Protein AF-A0A537IS66-F1 (afdb_monomer_lite)

Secondary structure (DSSP, 8-state):
-----SSSSSGGGSSS-------------SSEEEEEEEESHHHHHHHT----TT--EEEEEEEEEE-TTT--EEEEEEE-TT--GGGPEEEEEEEEE-TTS-EEEEEE-TT-SS-EEEEE-SSSEEEEE-TTSPBP---SS--SEEEEESSPPPP---

pLDDT: mean 82.72, std 21.39, range [33.22, 98.56]

Radius of gyration: 24.43 Å; chains: 1; bounding box: 63×28×87 Å

Sequence (158 aa):
MAKVKAEVEVEAKVEVEVEVEVKAEAKIKTPLVFEGRTPCQELSVQLGLNKGEACDKMKWYFLFYTDSVTGKPSYFLMAGIGYRKESMKKGRWEIVTEPNGDIIYRLYSDIWTRPLILLQGDDNILFFMDADGRLLVGNENFSYTLNRKEKEYPPIDR

Structure (mmCIF, N/CA/C/O backbone):
data_AF-A0A537IS66-F1
#
_entry.id   AF-A0A537IS66-F1
#
loop_
_atom_site.group_PDB
_atom_site.id
_atom_site.type_symbol
_atom_site.label_atom_id
_atom_site.label_alt_id
_atom_site.label_comp_id
_atom_site.label_asym_id
_atom_site.label_entity_id
_atom_site.label_seq_id
_atom_site.pdbx_PDB_ins_code
_atom_site.Cartn_x
_atom_site.Cartn_y
_atom_site.Cartn_z
_atom_site.occupancy
_atom_site.B_iso_or_equiv
_atom_site.auth_seq_id
_atom_site.auth_comp_id
_atom_site.auth_asym_id
_atom_site.auth_atom_id
_atom_site.pdbx_PDB_model_num
ATOM 1 N N . MET A 1 1 ? -42.130 -9.886 69.032 1.00 41.09 1 MET A N 1
ATOM 2 C CA . MET A 1 1 ? -41.166 -10.871 68.493 1.00 41.09 1 MET A CA 1
ATOM 3 C C . MET A 1 1 ? -41.694 -11.316 67.130 1.00 41.09 1 MET A C 1
ATOM 5 O O . MET A 1 1 ? -42.502 -12.221 67.052 1.00 41.09 1 MET A O 1
ATOM 9 N N . ALA A 1 2 ? -41.612 -10.439 66.131 1.00 36.94 2 ALA A N 1
ATOM 10 C CA . ALA A 1 2 ? -40.497 -10.336 65.179 1.00 36.94 2 ALA A CA 1
ATOM 11 C C . ALA A 1 2 ? -40.481 -11.508 64.177 1.00 36.94 2 ALA A C 1
ATOM 13 O O . ALA A 1 2 ? -39.612 -12.369 64.214 1.00 36.94 2 ALA A O 1
ATOM 14 N N . LYS A 1 3 ? -41.476 -11.516 63.284 1.00 39.59 3 LYS A N 1
ATOM 15 C CA . LYS A 1 3 ? -41.469 -12.273 62.027 1.00 39.59 3 LYS A CA 1
ATOM 16 C C . LYS A 1 3 ? -41.920 -11.326 60.907 1.00 39.59 3 LYS A C 1
ATOM 18 O O . LYS A 1 3 ? -42.988 -11.456 60.332 1.00 39.59 3 LYS A O 1
ATOM 23 N N . VAL A 1 4 ? -41.127 -10.275 60.726 1.00 44.06 4 VAL A N 1
ATOM 24 C CA . VAL A 1 4 ? -41.156 -9.316 59.614 1.00 44.06 4 VAL A CA 1
ATOM 25 C C . VAL A 1 4 ? -39.680 -9.054 59.315 1.00 44.06 4 VAL A C 1
ATOM 27 O O . VAL A 1 4 ? -38.945 -8.823 60.275 1.00 44.06 4 VAL A O 1
ATOM 30 N N . LYS A 1 5 ? -39.278 -9.090 58.035 1.00 42.12 5 LYS A N 1
ATOM 31 C CA . LYS A 1 5 ? -37.913 -8.904 57.467 1.00 42.12 5 LYS A CA 1
ATOM 32 C C . LYS A 1 5 ? -37.241 -10.159 56.888 1.00 42.12 5 LYS A C 1
ATOM 34 O O . LYS A 1 5 ? -36.112 -10.465 57.248 1.00 42.12 5 LYS A O 1
ATOM 39 N N . ALA A 1 6 ? -37.894 -10.856 55.960 1.00 40.59 6 ALA A N 1
ATOM 40 C CA . ALA A 1 6 ? -37.162 -11.764 55.063 1.00 40.59 6 ALA A CA 1
ATOM 41 C C . ALA A 1 6 ? -37.625 -11.731 53.591 1.00 40.59 6 ALA A C 1
ATOM 43 O O . ALA A 1 6 ? -37.043 -12.424 52.770 1.00 40.59 6 ALA A O 1
ATOM 44 N N . GLU A 1 7 ? -38.619 -10.910 53.231 1.00 36.28 7 GLU A N 1
ATOM 45 C CA . GLU A 1 7 ? -39.173 -10.857 51.862 1.00 36.28 7 GLU A CA 1
ATOM 46 C C . GLU A 1 7 ? -38.867 -9.557 51.099 1.00 36.28 7 GLU A C 1
ATOM 48 O O . GLU A 1 7 ? -39.344 -9.376 49.991 1.00 36.28 7 GLU A O 1
ATOM 53 N N . VAL A 1 8 ? -38.039 -8.657 51.645 1.00 38.22 8 VAL A N 1
ATOM 54 C CA . VAL A 1 8 ? -37.706 -7.365 50.995 1.00 38.22 8 VAL A CA 1
ATOM 55 C C . VAL A 1 8 ? -36.258 -7.326 50.470 1.00 38.22 8 VAL A C 1
ATOM 57 O O . VAL A 1 8 ? -35.822 -6.338 49.896 1.00 38.22 8 VAL A O 1
ATOM 60 N N . GLU A 1 9 ? -35.491 -8.410 50.618 1.00 36.25 9 G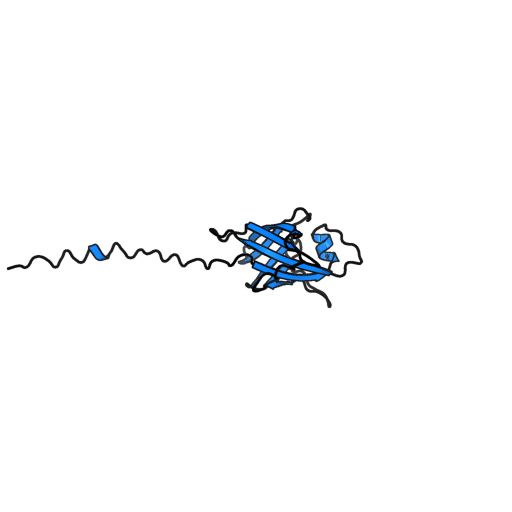LU A N 1
ATOM 61 C CA . GLU A 1 9 ? -34.051 -8.429 50.295 1.00 36.25 9 GLU A CA 1
ATOM 62 C C . GLU A 1 9 ? -33.710 -9.170 48.987 1.00 36.25 9 GLU A C 1
ATOM 64 O O . GLU A 1 9 ? -32.541 -9.313 48.640 1.00 36.25 9 GLU A O 1
ATOM 69 N N . VAL A 1 10 ? -34.720 -9.631 48.237 1.00 35.94 10 VAL A N 1
ATOM 70 C CA . VAL A 1 10 ? -34.514 -10.414 47.000 1.00 35.94 10 VAL A CA 1
ATOM 71 C C . VAL A 1 10 ? -34.756 -9.593 45.723 1.00 35.94 10 VAL A C 1
ATOM 73 O O . VAL A 1 10 ? -34.152 -9.890 44.697 1.00 35.94 10 VAL A O 1
ATOM 76 N N . GLU A 1 11 ? -35.534 -8.506 45.765 1.00 35.78 11 GLU A N 1
ATOM 77 C CA . GLU A 1 11 ? -35.821 -7.690 44.566 1.00 35.78 11 GLU A CA 1
ATOM 78 C C . GLU A 1 11 ? -34.742 -6.645 44.228 1.00 35.78 11 GLU A C 1
ATOM 80 O O . GLU A 1 11 ? -34.628 -6.240 43.077 1.00 35.78 11 GLU A O 1
ATOM 85 N N . ALA A 1 12 ? -33.870 -6.269 45.170 1.00 33.22 12 ALA A N 1
ATOM 86 C CA . ALA A 1 12 ? -32.801 -5.293 44.912 1.00 33.22 12 ALA A CA 1
ATOM 87 C C . ALA A 1 12 ? -31.561 -5.884 44.205 1.00 33.22 12 ALA A C 1
ATOM 89 O O . ALA A 1 12 ? -30.602 -5.166 43.929 1.00 33.22 12 ALA A O 1
ATOM 90 N N . LYS A 1 13 ? -31.554 -7.194 43.921 1.00 34.00 13 LYS A N 1
ATOM 91 C CA . LYS A 1 13 ? -30.411 -7.898 43.314 1.00 34.00 13 LYS A CA 1
ATOM 92 C C . LYS A 1 13 ? -30.535 -8.103 41.800 1.00 34.00 13 LYS A C 1
ATOM 94 O O . LYS A 1 13 ? -29.645 -8.693 41.204 1.00 34.00 13 LYS A O 1
ATOM 99 N N . VAL A 1 14 ? -31.622 -7.626 41.187 1.00 34.47 14 VAL A N 1
ATOM 100 C CA . VAL A 1 14 ? -31.924 -7.844 39.760 1.00 34.47 14 VAL A CA 1
ATOM 101 C C . VAL A 1 14 ? -31.573 -6.626 38.884 1.00 34.47 14 VAL A C 1
ATOM 103 O O . VAL A 1 14 ? -31.497 -6.753 37.668 1.00 34.47 14 VAL A O 1
ATOM 106 N N . GLU A 1 15 ? -31.266 -5.460 39.465 1.00 33.91 15 GLU A N 1
ATOM 107 C CA . GLU A 1 15 ? -31.044 -4.217 38.698 1.00 33.91 15 GLU A CA 1
ATOM 108 C C . GLU A 1 15 ? -29.575 -3.818 38.456 1.00 33.91 15 GLU A C 1
ATOM 110 O O . GLU A 1 15 ? -29.326 -2.784 37.840 1.00 33.91 15 GLU A O 1
ATOM 115 N N . VAL A 1 16 ? -28.577 -4.609 38.869 1.00 35.66 16 VAL A N 1
ATOM 116 C CA . VAL A 1 16 ? -27.156 -4.221 38.703 1.00 35.66 16 VAL A CA 1
ATOM 117 C C . VAL A 1 16 ? -26.285 -5.375 38.200 1.00 35.66 16 VAL A C 1
ATOM 119 O O . VAL A 1 16 ? -25.212 -5.628 38.721 1.00 35.66 16 VAL A O 1
ATOM 122 N N . GLU A 1 17 ? -26.739 -6.088 37.171 1.00 33.94 17 GLU A N 1
ATOM 123 C CA . GLU A 1 17 ? -25.877 -6.946 36.336 1.00 33.94 17 GLU A CA 1
ATOM 124 C C . GLU A 1 17 ? -26.289 -6.815 34.860 1.00 33.94 17 GLU A C 1
ATOM 126 O O . GLU A 1 17 ? -26.468 -7.780 34.128 1.00 33.94 17 GLU A O 1
ATOM 131 N N . VAL A 1 18 ? -26.462 -5.574 34.405 1.00 35.62 18 VAL A N 1
ATOM 132 C CA . VAL A 1 18 ? -26.277 -5.235 32.987 1.00 35.62 18 VAL A CA 1
ATOM 133 C C . VAL A 1 18 ? -25.030 -4.360 32.901 1.00 35.62 18 VAL A C 1
ATOM 135 O O . VAL A 1 18 ? -25.030 -3.262 32.351 1.00 35.62 18 VAL A O 1
ATOM 138 N N . GLU A 1 19 ? -23.933 -4.852 33.482 1.00 33.59 19 GLU A N 1
ATOM 139 C CA . GLU A 1 19 ? -22.621 -4.539 32.935 1.00 33.59 19 GLU A CA 1
ATOM 140 C C . GLU A 1 19 ? -22.595 -5.197 31.562 1.00 33.59 19 GLU A C 1
ATOM 142 O O . GLU A 1 19 ? -22.315 -6.383 31.396 1.00 33.59 19 GLU A O 1
ATOM 147 N N . VAL A 1 20 ? -23.000 -4.410 30.567 1.00 34.38 20 VAL A N 1
ATOM 148 C CA . VAL A 1 20 ? -22.675 -4.665 29.177 1.00 34.38 20 VAL A CA 1
ATOM 149 C C . VAL A 1 20 ? -21.159 -4.759 29.148 1.00 34.38 20 VAL A C 1
ATOM 151 O O . VAL A 1 20 ? -20.458 -3.749 29.110 1.00 34.38 20 VAL A O 1
ATOM 154 N N . GLU A 1 21 ? -20.653 -5.985 29.213 1.00 34.19 21 GLU A N 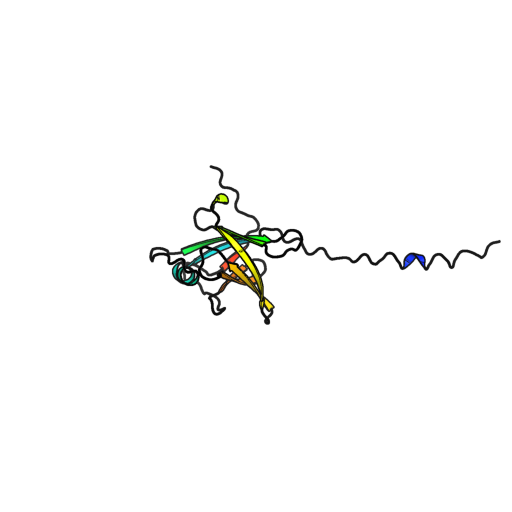1
ATOM 155 C CA . GLU A 1 21 ? -19.293 -6.323 28.854 1.00 34.19 21 GLU A CA 1
ATOM 156 C C . GLU A 1 21 ? -19.195 -6.061 27.346 1.00 34.19 21 GLU A C 1
ATOM 158 O O . GLU A 1 21 ? -19.285 -6.950 26.498 1.00 34.19 21 GLU A O 1
ATOM 163 N N . VAL A 1 22 ? -19.088 -4.777 26.996 1.00 38.97 22 VAL A N 1
ATOM 164 C CA . VAL A 1 22 ? -18.541 -4.333 25.728 1.00 38.97 22 VAL A CA 1
ATOM 165 C C . VAL A 1 22 ? -17.121 -4.862 25.769 1.00 38.97 22 VAL A C 1
ATOM 167 O O . VAL A 1 22 ? -16.223 -4.217 26.311 1.00 38.97 22 VAL A O 1
ATOM 170 N N . LYS A 1 23 ? -16.940 -6.094 25.277 1.00 36.25 23 LYS A N 1
ATOM 171 C CA . LYS A 1 23 ? -15.636 -6.651 24.938 1.00 36.25 23 LYS A CA 1
ATOM 172 C C . LYS A 1 23 ? -14.894 -5.531 24.242 1.00 36.25 23 LYS A C 1
ATOM 174 O O . LYS A 1 23 ? -15.304 -5.119 23.160 1.00 36.25 23 LYS A O 1
ATOM 179 N N . ALA A 1 24 ? -13.871 -5.009 24.912 1.00 44.44 24 ALA A N 1
ATOM 180 C CA . ALA A 1 24 ? -13.009 -3.993 24.358 1.00 44.44 24 ALA A CA 1
ATOM 181 C C . ALA A 1 24 ? -12.572 -4.501 22.985 1.00 44.44 24 ALA A C 1
ATOM 183 O O . ALA A 1 24 ? -11.835 -5.487 22.900 1.00 44.44 24 ALA A O 1
ATOM 184 N N . GLU A 1 25 ? -13.091 -3.883 21.920 1.00 47.28 25 GLU A N 1
ATOM 185 C CA . GLU A 1 25 ? -12.556 -4.069 20.582 1.00 47.28 25 GLU A CA 1
ATOM 186 C C . GLU A 1 25 ? -11.056 -3.861 20.731 1.00 47.28 25 GLU A C 1
ATOM 188 O O . GLU A 1 25 ? -10.613 -2.815 21.220 1.00 47.28 25 GLU A O 1
ATOM 193 N N . ALA A 1 26 ? -10.280 -4.912 20.464 1.00 51.94 26 ALA A N 1
ATOM 194 C CA . ALA A 1 26 ? -8.848 -4.886 20.677 1.00 51.94 26 ALA A CA 1
ATOM 195 C C . ALA A 1 26 ? -8.305 -3.653 19.955 1.00 51.94 26 ALA A C 1
ATOM 197 O O . ALA A 1 26 ? -8.386 -3.558 18.732 1.00 51.94 26 ALA A O 1
ATOM 198 N N . LYS A 1 27 ? -7.828 -2.674 20.731 1.00 59.06 27 LYS A N 1
ATOM 199 C CA . LYS A 1 27 ? -7.403 -1.375 20.217 1.00 59.06 27 LYS A CA 1
ATOM 200 C C . LYS A 1 27 ? -6.335 -1.624 19.159 1.00 59.06 27 LYS A C 1
ATOM 202 O O . LYS A 1 27 ? -5.205 -1.975 19.506 1.00 59.06 27 LYS A O 1
ATOM 207 N N . ILE A 1 28 ? -6.694 -1.495 17.879 1.00 65.88 28 ILE A N 1
ATOM 208 C CA . ILE A 1 28 ? -5.762 -1.751 16.783 1.00 65.88 28 ILE A CA 1
ATOM 209 C C . ILE A 1 28 ? -4.596 -0.788 16.973 1.00 65.88 28 ILE A C 1
ATOM 211 O O . ILE A 1 28 ? -4.760 0.435 16.956 1.00 65.88 28 ILE A O 1
ATOM 215 N N . LYS A 1 29 ? -3.409 -1.347 17.219 1.00 80.12 29 LYS A N 1
ATOM 216 C CA . LYS A 1 29 ? -2.197 -0.556 17.392 1.00 80.12 29 LYS A CA 1
ATOM 217 C C . LYS A 1 29 ? -1.885 0.111 16.056 1.00 80.12 29 LYS A C 1
ATOM 219 O O . LYS A 1 29 ? -1.427 -0.539 15.122 1.00 80.12 29 LYS A O 1
ATOM 224 N N . THR A 1 30 ? -2.172 1.405 15.989 1.00 88.38 30 THR A N 1
ATOM 225 C CA . THR A 1 30 ? -1.874 2.258 14.842 1.00 88.38 30 THR A CA 1
ATOM 226 C C . THR A 1 30 ? -0.454 2.843 14.954 1.00 88.38 30 THR A C 1
ATOM 228 O O . THR A 1 30 ? -0.042 3.208 16.060 1.00 88.38 30 THR A O 1
ATOM 231 N N . PRO A 1 31 ? 0.286 2.977 13.838 1.00 93.31 31 PRO A N 1
ATOM 232 C CA . PRO A 1 31 ? -0.087 2.509 12.505 1.00 93.31 31 PRO A CA 1
ATOM 233 C C . PRO A 1 31 ? 0.144 1.006 12.323 1.00 93.31 31 PRO A C 1
ATOM 235 O O . PRO A 1 31 ? 1.035 0.416 12.935 1.00 93.31 31 PRO A O 1
ATOM 238 N N . LEU A 1 32 ? -0.611 0.403 11.405 1.00 94.94 32 LEU A N 1
ATOM 239 C CA . LEU A 1 32 ? -0.217 -0.880 10.831 1.00 94.94 32 LEU A CA 1
ATOM 240 C C . LEU A 1 32 ? 0.957 -0.638 9.879 1.00 94.94 32 LEU A C 1
ATOM 242 O O . LEU A 1 32 ? 0.879 0.225 9.003 1.00 94.94 32 LEU A O 1
ATOM 246 N N . VAL A 1 33 ? 2.041 -1.387 10.060 1.00 95.88 33 VAL A N 1
ATOM 247 C CA . VAL A 1 33 ? 3.285 -1.197 9.308 1.00 95.88 33 VAL A CA 1
AT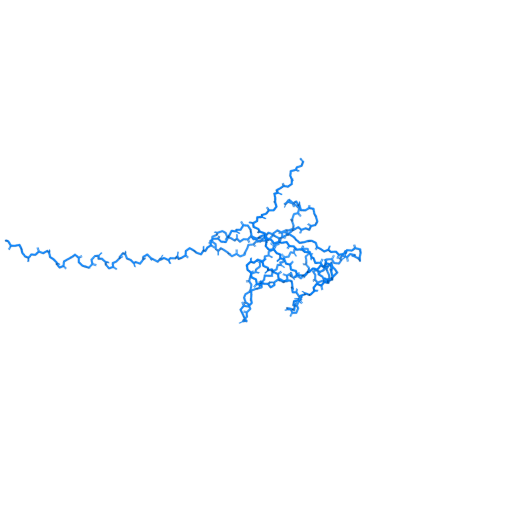OM 248 C C . VAL A 1 33 ? 3.449 -2.332 8.315 1.00 95.88 33 VAL A C 1
ATOM 250 O O . VAL A 1 33 ? 3.456 -3.491 8.717 1.00 95.88 33 VAL A O 1
ATOM 253 N N . PHE A 1 34 ? 3.618 -2.005 7.038 1.00 97.25 34 PHE A N 1
ATOM 254 C CA . PHE A 1 34 ? 3.767 -2.979 5.960 1.00 97.25 34 PHE A CA 1
ATOM 255 C C . PHE A 1 34 ? 4.926 -2.605 5.040 1.00 97.25 34 PHE A C 1
ATOM 257 O O . PHE A 1 34 ? 5.131 -1.431 4.733 1.00 97.25 34 PHE A O 1
ATOM 264 N N . GLU A 1 35 ? 5.669 -3.596 4.549 1.00 96.12 35 GLU A N 1
ATOM 265 C CA . GLU A 1 35 ? 6.708 -3.371 3.545 1.00 96.12 35 GLU A CA 1
ATOM 266 C C . GLU A 1 35 ? 6.750 -4.460 2.476 1.00 96.12 35 GLU A C 1
ATOM 268 O O . GLU A 1 35 ? 6.403 -5.615 2.721 1.00 96.12 35 GLU A O 1
ATOM 273 N N . GLY A 1 36 ? 7.261 -4.112 1.300 1.00 95.06 36 GLY A N 1
ATOM 274 C CA . GLY A 1 36 ? 7.464 -5.072 0.224 1.00 95.06 36 GLY A CA 1
ATOM 275 C C . GLY A 1 36 ? 8.245 -4.494 -0.944 1.00 95.06 36 GLY A C 1
ATOM 276 O O . GLY A 1 36 ? 8.670 -3.332 -0.938 1.00 95.06 36 GLY A O 1
ATOM 277 N N . ARG A 1 37 ? 8.473 -5.330 -1.956 1.00 93.88 37 ARG A N 1
ATOM 278 C CA . ARG A 1 37 ? 9.161 -4.946 -3.190 1.00 93.88 37 ARG A CA 1
ATOM 279 C C . ARG A 1 37 ? 8.484 -5.613 -4.365 1.00 93.88 37 ARG A C 1
ATOM 281 O O . ARG A 1 37 ? 8.396 -6.832 -4.363 1.00 93.88 37 ARG A O 1
ATOM 288 N N . THR A 1 38 ? 8.090 -4.820 -5.350 1.00 95.12 38 THR A N 1
ATOM 289 C CA . THR A 1 38 ? 7.400 -5.298 -6.551 1.00 95.12 38 THR A CA 1
ATOM 290 C C . THR A 1 38 ? 8.247 -5.036 -7.790 1.00 95.12 38 THR A C 1
ATOM 292 O O . THR A 1 38 ? 9.060 -4.098 -7.772 1.00 95.12 38 THR A O 1
ATOM 295 N N . PRO A 1 39 ? 8.030 -5.785 -8.886 1.00 94.50 39 PRO A N 1
ATOM 296 C CA . PRO A 1 39 ? 8.434 -5.329 -10.211 1.00 94.50 39 PRO A CA 1
ATOM 297 C C . PRO A 1 39 ? 7.925 -3.902 -10.457 1.00 94.50 39 PRO A C 1
ATOM 299 O O . PRO A 1 39 ? 6.871 -3.503 -9.941 1.00 94.50 39 PRO A O 1
ATOM 302 N N . CYS A 1 40 ? 8.717 -3.093 -11.162 1.00 91.00 40 CYS A N 1
ATOM 303 C CA . CYS A 1 40 ? 8.402 -1.673 -11.297 1.00 91.00 40 CYS A CA 1
ATOM 304 C C . CYS A 1 40 ? 7.343 -1.383 -12.360 1.00 91.00 40 CYS A C 1
ATOM 306 O O . CYS A 1 40 ? 6.497 -0.517 -12.146 1.00 91.00 40 CYS A O 1
ATOM 308 N N . GLN A 1 41 ? 7.399 -2.072 -13.499 1.00 89.94 41 GLN A N 1
ATOM 309 C CA . GLN A 1 41 ? 6.733 -1.614 -14.717 1.00 89.94 41 GLN A CA 1
ATOM 310 C C . GLN A 1 41 ? 5.210 -1.723 -14.626 1.00 89.94 41 GLN A C 1
ATOM 312 O O . GLN A 1 41 ? 4.510 -0.727 -14.804 1.00 89.94 41 GLN A O 1
ATOM 317 N N . GLU A 1 42 ? 4.690 -2.887 -14.251 1.00 89.69 42 GLU A N 1
ATOM 318 C CA . GLU A 1 42 ? 3.257 -3.174 -14.217 1.00 89.69 42 GLU A CA 1
ATOM 319 C C . GLU A 1 42 ? 2.523 -2.227 -13.259 1.00 89.69 42 GLU A C 1
ATOM 321 O O . GLU A 1 42 ? 1.563 -1.558 -13.646 1.00 89.69 42 GLU A O 1
ATOM 326 N N . LEU A 1 43 ? 3.020 -2.086 -12.023 1.00 91.94 43 LEU A N 1
ATOM 327 C CA . LEU A 1 43 ? 2.405 -1.193 -11.035 1.00 91.94 43 LEU A CA 1
ATOM 328 C C . LEU A 1 43 ? 2.614 0.280 -11.361 1.00 91.94 43 LEU A C 1
ATOM 330 O O . LEU A 1 43 ? 1.738 1.099 -11.088 1.00 91.94 43 LEU A O 1
ATOM 334 N N . SER A 1 44 ? 3.750 0.638 -11.952 1.00 92.25 44 SER A N 1
ATOM 335 C CA . SER A 1 44 ? 3.978 2.005 -12.402 1.00 92.25 44 SER A CA 1
ATOM 336 C C . SER A 1 44 ? 2.943 2.423 -13.448 1.00 92.25 44 SER A C 1
ATOM 338 O O . SER A 1 44 ? 2.381 3.515 -13.343 1.00 92.25 44 SER A O 1
ATOM 340 N N . VAL A 1 45 ? 2.660 1.562 -14.429 1.00 91.88 45 VAL A N 1
ATOM 341 C CA . VAL A 1 45 ? 1.622 1.803 -15.441 1.00 91.88 45 VAL A CA 1
ATOM 342 C C . VAL A 1 45 ? 0.240 1.816 -14.790 1.00 91.88 45 VAL A C 1
ATOM 344 O O . VAL A 1 45 ? -0.537 2.748 -15.013 1.00 91.88 45 VAL A O 1
ATOM 347 N N . GLN A 1 46 ? -0.063 0.845 -13.923 1.00 92.00 46 GLN A N 1
ATOM 348 C CA . GLN A 1 46 ? -1.344 0.778 -13.219 1.00 92.00 46 GLN A CA 1
ATOM 349 C C . GLN A 1 46 ? -1.617 2.045 -12.401 1.00 92.00 46 GLN A C 1
ATOM 351 O O . GLN A 1 46 ? -2.725 2.568 -12.461 1.00 92.00 46 GLN A O 1
ATOM 356 N N . LEU A 1 47 ? -0.621 2.595 -11.711 1.00 94.31 47 LEU A N 1
ATOM 357 C CA . LEU A 1 47 ? -0.776 3.799 -10.888 1.00 94.31 47 LEU A CA 1
ATOM 358 C C . LEU A 1 47 ? -0.617 5.108 -11.682 1.00 94.31 47 LEU A C 1
ATOM 360 O O . LEU A 1 47 ? -0.894 6.185 -11.154 1.00 94.31 47 LEU A O 1
ATOM 364 N N . GLY A 1 48 ? -0.213 5.042 -12.954 1.00 93.69 48 GLY A N 1
ATOM 365 C CA . GLY A 1 48 ? 0.047 6.212 -13.802 1.00 93.69 48 GLY A CA 1
ATOM 366 C C . GLY A 1 48 ? 1.313 6.981 -13.420 1.00 93.69 48 GLY A C 1
ATOM 367 O O . GLY A 1 48 ? 1.409 8.179 -13.663 1.00 93.69 48 GLY A O 1
ATOM 368 N N . LEU A 1 49 ? 2.283 6.302 -12.803 1.00 91.75 49 LEU A N 1
ATOM 369 C CA . LEU A 1 49 ? 3.569 6.878 -12.404 1.00 91.75 49 LEU A CA 1
ATOM 370 C C . LEU A 1 49 ? 4.585 6.927 -13.553 1.00 91.75 49 LEU A C 1
ATOM 372 O O . LEU A 1 49 ? 5.545 7.689 -13.457 1.00 91.75 49 LEU A O 1
ATOM 376 N N . ASN A 1 50 ? 4.388 6.110 -14.596 1.00 89.69 50 ASN A N 1
ATOM 377 C CA . ASN A 1 50 ? 5.180 6.077 -15.835 1.00 89.69 50 ASN A CA 1
ATOM 378 C C . ASN A 1 50 ? 6.706 6.142 -15.609 1.00 89.69 50 ASN A C 1
ATOM 380 O O . ASN A 1 50 ? 7.411 6.979 -16.171 1.00 89.69 50 ASN A O 1
ATOM 384 N N . LYS A 1 51 ? 7.221 5.277 -14.731 1.00 90.25 51 LYS A N 1
ATOM 385 C CA . LYS A 1 51 ? 8.652 5.065 -14.503 1.00 90.25 51 LYS A CA 1
ATOM 386 C C . LYS A 1 51 ? 9.343 4.607 -15.789 1.00 90.25 51 LYS A C 1
ATOM 388 O O . LYS A 1 51 ? 8.765 3.880 -16.584 1.00 90.25 51 LYS A O 1
ATOM 393 N N . GLY A 1 52 ? 10.594 5.035 -15.962 1.00 89.75 52 GLY A N 1
ATOM 394 C CA . GLY A 1 52 ? 11.419 4.618 -17.094 1.00 89.75 52 GLY A CA 1
ATOM 395 C C . GLY A 1 52 ? 11.822 3.143 -17.022 1.00 89.75 52 GLY A C 1
ATOM 396 O O . GLY A 1 52 ? 11.742 2.512 -15.966 1.00 89.75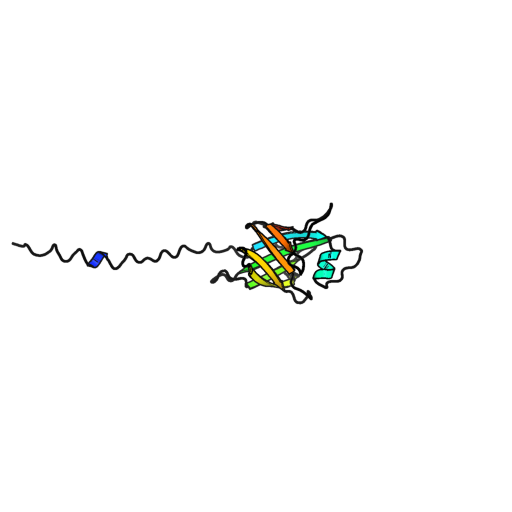 52 GLY A O 1
ATOM 397 N N . GLU A 1 53 ? 12.316 2.620 -18.141 1.00 88.56 53 GLU A N 1
ATOM 398 C CA . GLU A 1 53 ? 12.706 1.210 -18.301 1.00 88.56 53 GLU A CA 1
ATOM 399 C C . GLU A 1 53 ? 13.821 0.775 -17.342 1.00 88.56 53 GLU A C 1
ATOM 401 O O . GLU A 1 53 ? 13.826 -0.359 -16.883 1.00 88.56 53 GLU A O 1
ATOM 406 N N . ALA A 1 54 ? 14.703 1.697 -16.943 1.00 90.44 54 ALA A N 1
ATOM 407 C CA . ALA A 1 54 ? 15.766 1.443 -15.964 1.00 90.44 54 ALA A CA 1
ATOM 408 C C . ALA A 1 54 ? 15.259 1.220 -14.521 1.00 90.44 54 ALA A C 1
ATOM 410 O O . ALA A 1 54 ? 16.052 1.093 -13.587 1.00 90.44 54 ALA A O 1
ATOM 411 N N . CYS A 1 55 ? 13.944 1.255 -14.294 1.00 90.25 55 CYS A N 1
ATOM 412 C CA . CYS A 1 55 ? 13.365 0.933 -13.002 1.00 90.25 55 CYS A CA 1
ATOM 413 C C . CYS A 1 55 ? 13.138 -0.576 -12.882 1.00 90.25 55 CYS A C 1
ATOM 415 O O . CYS A 1 55 ? 12.163 -1.103 -13.411 1.00 90.25 55 CYS A O 1
ATOM 417 N N . ASP A 1 56 ? 13.987 -1.250 -12.109 1.00 90.00 56 ASP A N 1
ATOM 418 C CA . ASP A 1 56 ? 13.848 -2.698 -11.906 1.00 90.00 56 ASP A CA 1
ATOM 419 C C . ASP A 1 56 ? 12.775 -3.039 -10.863 1.00 90.00 56 ASP A C 1
ATOM 421 O O . ASP A 1 56 ? 12.079 -4.049 -10.961 1.00 90.00 56 ASP A O 1
ATOM 425 N N . LYS A 1 57 ? 12.631 -2.196 -9.828 1.00 92.25 57 LYS A N 1
ATOM 426 C CA . LYS A 1 57 ? 11.722 -2.454 -8.701 1.00 92.25 57 LYS A CA 1
ATOM 427 C C . LYS A 1 57 ? 11.179 -1.205 -8.036 1.00 92.25 57 LYS A C 1
ATOM 429 O O . LYS A 1 57 ? 11.866 -0.189 -7.916 1.00 92.25 57 LYS A O 1
ATOM 434 N N . MET A 1 58 ? 9.995 -1.347 -7.457 1.00 92.81 58 MET A N 1
ATOM 435 C CA . MET A 1 58 ? 9.454 -0.409 -6.480 1.00 92.81 58 MET A CA 1
ATOM 436 C C . MET A 1 58 ? 9.635 -0.981 -5.078 1.00 92.81 58 MET A C 1
ATOM 438 O O . MET A 1 58 ? 9.387 -2.160 -4.836 1.00 92.81 58 MET A O 1
ATOM 442 N N . LYS A 1 59 ? 10.099 -0.147 -4.145 1.00 93.38 59 LYS A N 1
ATOM 443 C CA . LYS A 1 59 ? 10.085 -0.468 -2.714 1.00 93.38 59 LYS A CA 1
ATOM 444 C C . LYS A 1 59 ? 8.873 0.205 -2.095 1.00 93.38 59 LYS A C 1
ATOM 446 O O . LYS A 1 59 ? 8.610 1.363 -2.408 1.00 93.38 59 LYS A O 1
ATOM 451 N N . TRP A 1 60 ? 8.204 -0.508 -1.207 1.00 95.25 60 TRP A N 1
ATOM 452 C CA . TRP A 1 60 ? 7.007 -0.049 -0.528 1.00 95.25 60 TRP A CA 1
ATOM 453 C C . TRP A 1 60 ? 7.240 -0.106 0.968 1.00 95.25 60 TRP A C 1
ATOM 455 O O . TRP A 1 60 ? 7.690 -1.127 1.487 1.00 95.25 60 TRP A O 1
ATOM 465 N N . TYR A 1 61 ? 6.925 0.986 1.646 1.00 95.94 61 TYR A N 1
ATOM 466 C CA . TYR A 1 61 ? 6.841 1.047 3.093 1.00 95.94 61 TYR A CA 1
ATOM 467 C C . TYR A 1 61 ? 5.623 1.886 3.451 1.00 95.94 61 TYR A C 1
ATOM 469 O O . TYR A 1 61 ? 5.590 3.080 3.149 1.00 95.94 61 TYR A O 1
ATOM 477 N N . PHE A 1 62 ? 4.623 1.245 4.042 1.00 97.06 62 PHE A N 1
ATOM 478 C CA . PHE A 1 62 ? 3.331 1.826 4.362 1.00 97.06 62 PHE A CA 1
ATOM 479 C C . PHE A 1 62 ? 3.114 1.877 5.869 1.00 97.06 62 PHE A C 1
ATOM 481 O O . PHE A 1 62 ? 3.394 0.918 6.587 1.00 97.06 62 PHE A O 1
ATOM 488 N N . LEU A 1 63 ? 2.558 2.999 6.317 1.00 96.12 63 LEU A N 1
ATOM 489 C CA . LEU A 1 63 ? 2.027 3.206 7.657 1.00 96.12 63 LEU A CA 1
ATOM 490 C C . LEU A 1 63 ? 0.537 3.508 7.523 1.00 96.12 63 LEU A C 1
ATOM 492 O O . LEU A 1 63 ? 0.181 4.598 7.075 1.00 96.12 63 LEU A O 1
ATOM 496 N N . PHE A 1 64 ? -0.324 2.558 7.875 1.00 97.19 64 PHE A N 1
ATOM 497 C CA . PHE A 1 64 ? -1.776 2.727 7.833 1.00 97.19 64 PHE A CA 1
ATOM 498 C C . PHE A 1 64 ? -2.285 3.195 9.185 1.00 97.19 64 PHE A C 1
ATOM 500 O O . PHE A 1 64 ? -2.278 2.440 10.157 1.00 97.19 64 PHE A O 1
ATOM 507 N N . TYR A 1 65 ? -2.713 4.453 9.241 1.00 96.38 65 TYR A N 1
ATOM 508 C CA . TYR A 1 65 ? -3.268 5.048 10.442 1.00 96.38 65 TYR A CA 1
ATOM 509 C C . TYR A 1 65 ? -4.772 4.826 10.507 1.00 96.38 65 TYR A C 1
ATOM 511 O O . TYR A 1 65 ? -5.494 5.086 9.535 1.00 96.38 65 TYR A O 1
ATOM 519 N N . THR A 1 66 ? -5.232 4.398 11.676 1.00 94.81 66 THR A N 1
ATOM 520 C CA . THR A 1 66 ? -6.645 4.340 12.041 1.00 94.81 66 THR A CA 1
ATOM 521 C C . THR A 1 66 ? -6.972 5.430 13.052 1.00 94.81 66 THR A C 1
ATOM 523 O O . THR A 1 66 ? -6.106 5.927 13.778 1.00 94.81 66 THR A O 1
ATOM 526 N N . ASP A 1 67 ? -8.237 5.822 13.083 1.00 92.12 67 ASP A N 1
ATOM 527 C CA . ASP A 1 67 ? -8.769 6.671 14.133 1.00 92.12 67 ASP A CA 1
ATOM 528 C C . ASP A 1 67 ? -8.740 5.927 15.478 1.00 92.12 67 ASP A C 1
ATOM 530 O O . ASP A 1 67 ? -9.137 4.766 15.579 1.00 92.12 67 ASP A O 1
ATOM 534 N N . SER A 1 68 ? -8.231 6.586 16.519 1.00 86.56 68 SER A N 1
ATOM 535 C CA . SER A 1 68 ? -7.955 5.946 17.811 1.00 86.56 68 SER A CA 1
ATOM 536 C C . SER A 1 68 ? -9.205 5.678 18.651 1.00 86.56 68 SER A C 1
ATOM 538 O O . SER A 1 68 ? -9.108 4.949 19.641 1.00 86.56 68 SER A O 1
ATOM 540 N N . VAL A 1 69 ? -10.340 6.274 18.270 1.00 87.81 69 VAL A N 1
ATOM 541 C CA . VAL A 1 69 ? -11.634 6.146 18.949 1.00 87.81 69 VAL A CA 1
ATOM 542 C C . VAL A 1 69 ? -12.501 5.109 18.245 1.00 87.81 69 VAL A C 1
ATOM 544 O O . VAL A 1 69 ? -13.083 4.252 18.894 1.00 87.81 69 VAL A O 1
ATOM 547 N N . THR A 1 70 ? -12.578 5.181 16.919 1.00 90.19 70 THR A N 1
ATOM 548 C CA . THR A 1 70 ? -13.487 4.374 16.094 1.00 90.19 70 THR A CA 1
ATOM 549 C C . THR A 1 70 ? -12.822 3.167 15.441 1.00 90.19 70 THR A C 1
ATOM 551 O O . THR A 1 70 ? -13.516 2.352 14.843 1.00 90.19 70 THR A O 1
ATOM 554 N N . GLY A 1 71 ? -11.488 3.083 15.451 1.00 87.88 71 GLY A N 1
ATOM 555 C CA . GLY A 1 71 ? -10.730 2.033 14.763 1.00 87.88 71 GLY A CA 1
ATOM 556 C C . GLY A 1 71 ? -10.777 2.112 13.232 1.00 87.88 71 GLY A C 1
ATOM 557 O O . GLY A 1 71 ? -10.126 1.315 12.558 1.00 87.88 71 GLY A O 1
ATOM 558 N N . LYS A 1 72 ? -11.508 3.077 12.659 1.00 92.62 72 LYS A N 1
ATOM 559 C CA . LYS A 1 72 ? -11.716 3.189 11.211 1.00 92.62 72 LYS A CA 1
ATOM 560 C C . LYS A 1 72 ? -10.468 3.715 10.490 1.00 92.62 72 LYS A C 1
ATOM 562 O O . LYS A 1 72 ? -9.707 4.486 11.082 1.00 92.62 72 LYS A O 1
ATOM 567 N N . PRO A 1 73 ? -10.260 3.357 9.209 1.00 96.06 73 PRO A N 1
ATOM 568 C CA . PRO A 1 73 ? -9.206 3.939 8.380 1.00 96.06 73 PRO A CA 1
ATOM 569 C C . PRO A 1 73 ? -9.225 5.471 8.395 1.00 96.06 73 PRO A C 1
ATOM 571 O O . PRO A 1 73 ? -10.281 6.088 8.266 1.00 96.06 73 PRO A O 1
ATOM 574 N N . SER A 1 74 ? -8.049 6.084 8.548 1.00 96.31 74 SER A N 1
ATOM 575 C CA . SER A 1 74 ? -7.882 7.542 8.545 1.00 96.31 74 SER A CA 1
ATOM 576 C C . SER A 1 74 ? -7.030 7.996 7.358 1.00 96.31 74 SER A C 1
ATOM 578 O O . SER A 1 74 ? -7.538 8.510 6.364 1.00 96.31 74 SER A O 1
ATOM 580 N N . TYR A 1 75 ? -5.718 7.777 7.423 1.00 97.38 75 TYR A N 1
ATOM 581 C CA . TYR A 1 75 ? -4.783 8.110 6.351 1.00 97.38 75 TYR A CA 1
ATOM 582 C C . TYR A 1 75 ? -3.644 7.100 6.319 1.00 97.38 75 TYR A C 1
ATOM 584 O O . TYR A 1 75 ? -3.457 6.330 7.260 1.00 97.38 75 TYR A O 1
ATOM 592 N N . PHE A 1 76 ? -2.865 7.110 5.246 1.00 97.50 76 PHE A N 1
ATOM 593 C CA . PHE A 1 76 ? -1.604 6.391 5.201 1.00 97.50 76 PHE A CA 1
ATOM 594 C C . PHE A 1 76 ? -0.435 7.326 4.938 1.00 97.50 76 PHE A C 1
ATOM 596 O O . PHE A 1 76 ? -0.600 8.403 4.359 1.00 97.50 76 PHE A O 1
ATOM 603 N N . LEU A 1 77 ? 0.753 6.885 5.338 1.00 95.94 77 LEU A N 1
ATOM 604 C CA . LEU A 1 77 ? 2.019 7.414 4.849 1.00 95.94 77 LEU A CA 1
ATOM 605 C C . LEU A 1 77 ? 2.737 6.325 4.055 1.00 95.94 77 LEU A C 1
ATOM 607 O O . LEU A 1 77 ? 2.756 5.168 4.469 1.00 95.94 77 LEU A O 1
ATOM 611 N N . MET A 1 78 ? 3.341 6.697 2.931 1.00 95.06 78 MET A N 1
ATOM 612 C CA . MET A 1 78 ? 4.102 5.791 2.079 1.00 95.06 78 MET A CA 1
ATOM 613 C C . MET A 1 78 ? 5.493 6.339 1.760 1.00 95.06 78 MET A C 1
ATOM 615 O O . MET A 1 78 ? 5.651 7.513 1.420 1.00 95.06 78 MET A O 1
ATOM 619 N N . ALA A 1 79 ? 6.495 5.464 1.787 1.00 92.00 79 ALA A N 1
ATOM 620 C CA . ALA A 1 79 ? 7.834 5.723 1.272 1.00 92.00 79 ALA A CA 1
ATOM 621 C C . ALA A 1 79 ? 8.312 4.634 0.302 1.00 92.00 79 ALA A C 1
ATOM 623 O O . ALA A 1 79 ? 7.771 3.529 0.258 1.00 92.00 79 ALA A O 1
ATOM 624 N N . GLY A 1 80 ? 9.366 4.977 -0.445 1.00 85.56 80 GLY A N 1
ATOM 625 C CA . GLY A 1 80 ? 10.127 4.059 -1.289 1.00 85.56 80 GLY A CA 1
ATOM 626 C C . GLY A 1 80 ? 11.568 3.882 -0.810 1.00 85.56 80 GLY A C 1
ATOM 627 O O . GLY A 1 80 ? 11.822 3.515 0.335 1.00 85.56 80 GLY A O 1
ATOM 628 N N . ILE A 1 81 ? 12.544 4.117 -1.691 1.00 71.38 81 ILE A N 1
ATOM 629 C CA . ILE A 1 81 ? 13.973 4.015 -1.354 1.00 71.38 81 ILE A CA 1
ATOM 630 C C . ILE A 1 81 ? 14.378 5.158 -0.404 1.00 71.38 81 ILE A C 1
ATOM 632 O O . ILE A 1 81 ? 14.084 6.315 -0.686 1.00 71.38 81 ILE A O 1
ATOM 636 N N . GLY A 1 82 ? 15.098 4.835 0.679 1.00 61.00 82 GLY A N 1
ATOM 637 C CA . GLY A 1 82 ? 15.715 5.834 1.565 1.00 61.00 82 GLY A CA 1
ATOM 638 C C . GLY A 1 82 ? 14.727 6.556 2.485 1.00 61.00 82 GLY A C 1
ATOM 639 O O . GLY A 1 82 ? 14.802 7.775 2.604 1.00 61.00 82 GLY A O 1
ATOM 640 N N . TYR A 1 83 ? 13.800 5.801 3.089 1.00 67.38 83 TYR A N 1
ATOM 641 C CA . TYR A 1 83 ? 12.741 6.284 3.984 1.00 67.38 83 TYR A CA 1
ATOM 642 C C . TYR A 1 83 ? 13.191 7.415 4.924 1.00 67.38 83 TYR A C 1
ATOM 644 O O . TYR A 1 83 ? 14.157 7.277 5.673 1.00 67.38 83 TYR A O 1
ATOM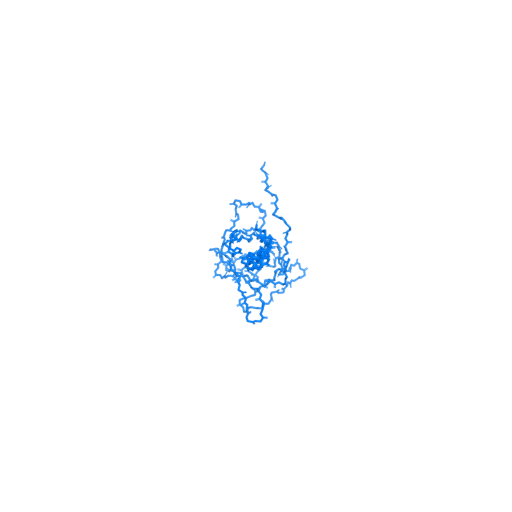 652 N N . ARG A 1 84 ? 12.432 8.515 4.895 1.00 74.44 84 ARG A N 1
ATOM 653 C CA . ARG A 1 84 ? 12.451 9.607 5.873 1.00 74.44 84 ARG A CA 1
ATOM 654 C C . ARG A 1 84 ? 11.003 9.986 6.151 1.00 74.44 84 ARG A C 1
ATOM 656 O O . ARG A 1 84 ? 10.234 10.143 5.200 1.00 74.44 84 ARG A O 1
ATOM 663 N N . LYS A 1 85 ? 10.616 10.102 7.423 1.00 72.94 85 LYS A N 1
ATOM 664 C CA . LYS A 1 85 ? 9.209 10.311 7.803 1.00 72.94 85 LYS A CA 1
ATOM 665 C C . LYS A 1 85 ? 8.657 11.615 7.216 1.00 72.94 85 LYS A C 1
ATOM 667 O O . LYS A 1 85 ? 7.507 11.672 6.796 1.00 72.94 85 LYS A O 1
ATOM 672 N N . GLU A 1 86 ? 9.514 12.623 7.088 1.00 79.06 86 GLU A N 1
ATOM 673 C CA . GLU A 1 86 ? 9.201 13.962 6.584 1.00 79.06 86 GLU A CA 1
ATOM 674 C C . GLU A 1 86 ? 8.951 13.992 5.070 1.00 79.06 86 GLU A C 1
ATOM 676 O O . GLU A 1 86 ? 8.306 14.912 4.574 1.00 79.06 86 GLU A O 1
ATOM 681 N N . SER A 1 87 ? 9.463 13.010 4.319 1.00 84.38 87 SER A N 1
ATOM 682 C CA . SER A 1 87 ? 9.301 12.937 2.860 1.00 84.38 87 SER A CA 1
ATOM 683 C C . SER A 1 87 ? 8.254 11.919 2.413 1.00 84.38 87 SER A C 1
ATOM 685 O O . SER A 1 87 ? 8.009 11.778 1.208 1.00 84.38 87 SER A O 1
ATOM 687 N N . MET A 1 88 ? 7.624 11.220 3.363 1.00 91.50 88 MET A N 1
ATOM 688 C CA . MET A 1 88 ? 6.583 10.250 3.057 1.00 91.50 88 MET A CA 1
ATOM 689 C C . MET A 1 88 ? 5.404 10.916 2.358 1.00 91.50 88 MET A C 1
ATOM 691 O O . MET A 1 88 ? 4.954 12.004 2.719 1.00 91.50 88 MET A O 1
ATOM 695 N N . LYS A 1 89 ? 4.865 10.224 1.359 1.00 93.44 89 LYS A N 1
ATOM 696 C CA . LYS A 1 89 ? 3.650 10.646 0.675 1.00 93.44 89 LYS A CA 1
ATOM 697 C C . LYS A 1 89 ? 2.448 10.239 1.502 1.00 93.44 89 LYS A C 1
ATOM 699 O O . LYS A 1 89 ? 2.312 9.075 1.871 1.00 93.44 89 LYS A O 1
ATOM 704 N N . LYS A 1 90 ? 1.596 11.214 1.800 1.00 96.06 90 LYS A N 1
ATOM 705 C CA . LYS A 1 90 ? 0.333 10.993 2.492 1.00 96.06 90 LYS A CA 1
ATOM 706 C C . LYS A 1 90 ? -0.754 10.626 1.483 1.00 96.06 90 LYS A C 1
ATOM 708 O O . LYS A 1 90 ? -0.741 11.103 0.349 1.00 96.06 90 LYS A O 1
ATOM 713 N N . GLY A 1 91 ? -1.691 9.792 1.908 1.00 97.75 91 GLY A N 1
ATOM 714 C CA . GLY A 1 91 ? -2.899 9.476 1.155 1.00 97.75 91 GLY A CA 1
ATOM 715 C C . GLY A 1 91 ? -4.024 9.015 2.073 1.00 97.75 91 GLY A C 1
ATOM 716 O O . GLY A 1 91 ? -3.850 8.942 3.292 1.00 97.75 91 GLY A O 1
ATOM 717 N N . ARG A 1 92 ? -5.183 8.708 1.494 1.00 98.19 92 ARG A N 1
ATOM 718 C CA . ARG A 1 92 ? -6.329 8.125 2.209 1.00 98.19 92 ARG A CA 1
ATOM 719 C C . ARG A 1 92 ? -6.442 6.644 1.884 1.00 98.19 92 ARG A C 1
ATOM 721 O O . ARG A 1 92 ? -6.063 6.218 0.796 1.00 98.19 92 ARG A O 1
ATOM 728 N N . TRP A 1 93 ? -6.982 5.870 2.807 1.00 98.19 93 TRP A N 1
ATOM 729 C CA . TRP A 1 93 ? -7.261 4.461 2.577 1.00 98.19 93 TRP A CA 1
ATOM 730 C C . TRP A 1 93 ? -8.603 4.089 3.186 1.00 98.19 93 TRP A C 1
ATOM 732 O O . TRP A 1 93 ? -9.086 4.764 4.093 1.00 98.19 93 TRP A O 1
ATOM 742 N N . GLU A 1 94 ? -9.202 3.038 2.655 1.00 97.56 94 GLU A N 1
ATOM 743 C CA . GLU A 1 94 ? -10.471 2.486 3.109 1.00 97.56 94 GLU A CA 1
ATOM 744 C C . GLU A 1 94 ? -10.397 0.960 3.096 1.00 97.56 94 GLU A C 1
ATOM 746 O O . GLU A 1 94 ? -9.607 0.373 2.352 1.00 97.56 94 GLU A O 1
ATOM 751 N N . ILE A 1 95 ? -11.225 0.343 3.935 1.00 97.06 95 ILE A N 1
ATOM 752 C CA . ILE A 1 95 ? -11.405 -1.103 3.999 1.00 97.06 95 ILE A CA 1
ATOM 753 C C . ILE A 1 95 ? -12.776 -1.405 3.399 1.00 97.06 95 ILE A C 1
ATOM 755 O O . ILE A 1 95 ? -13.777 -0.823 3.818 1.00 97.06 95 ILE A O 1
ATOM 759 N N . VAL A 1 96 ? -12.809 -2.297 2.416 1.00 96.44 96 VAL A N 1
ATOM 760 C CA . VAL A 1 96 ? -14.021 -2.771 1.747 1.00 96.44 96 VAL A CA 1
ATOM 761 C C . VAL A 1 96 ? -14.120 -4.269 1.981 1.00 96.44 96 VAL A C 1
ATOM 763 O O . VAL A 1 96 ? -13.176 -4.991 1.685 1.00 96.44 96 VAL A O 1
ATOM 766 N N . THR A 1 97 ? -15.249 -4.734 2.504 1.00 97.12 97 THR A N 1
ATOM 767 C CA . THR A 1 97 ? -15.549 -6.167 2.569 1.00 97.12 97 THR A CA 1
ATOM 768 C C . THR A 1 97 ? -16.392 -6.531 1.358 1.00 97.12 97 THR A C 1
ATOM 770 O O . THR A 1 97 ? -17.497 -6.014 1.192 1.00 97.12 97 THR A O 1
ATOM 773 N N . GLU A 1 98 ? -15.855 -7.382 0.495 1.00 95.06 98 GLU A N 1
ATOM 774 C CA . GLU A 1 98 ? -16.552 -7.879 -0.688 1.00 95.06 98 GLU A CA 1
ATOM 775 C C . GLU A 1 98 ? -17.589 -8.954 -0.287 1.00 95.06 98 GLU A C 1
ATOM 777 O O . GLU A 1 98 ? -17.495 -9.546 0.793 1.00 95.06 98 GLU A O 1
ATOM 782 N N . PRO A 1 99 ? -18.599 -9.250 -1.129 1.00 96.50 99 PRO A N 1
ATOM 783 C CA . PRO A 1 99 ? -19.662 -10.204 -0.788 1.00 96.50 99 PRO A CA 1
ATOM 784 C C . PRO A 1 99 ? -19.183 -11.627 -0.473 1.00 96.50 99 PRO A C 1
ATOM 786 O O . PRO A 1 99 ? -19.880 -12.375 0.208 1.00 96.50 99 PRO A O 1
ATOM 789 N N . ASN A 1 100 ? -18.009 -12.012 -0.976 1.00 94.62 100 ASN A N 1
ATOM 790 C CA . ASN A 1 100 ? -17.374 -13.301 -0.701 1.00 94.62 100 ASN A CA 1
ATOM 791 C C . ASN A 1 100 ? -16.630 -13.340 0.650 1.00 94.62 100 ASN A C 1
ATOM 793 O O . ASN A 1 100 ? -16.103 -14.389 1.011 1.00 94.62 100 ASN A O 1
ATOM 797 N N . GLY A 1 101 ? -16.607 -12.230 1.393 1.00 96.31 101 GLY A N 1
ATOM 798 C CA . GLY A 1 101 ? -15.909 -12.089 2.668 1.00 96.31 101 GLY A CA 1
ATOM 799 C C . GLY A 1 101 ? -14.477 -11.565 2.549 1.00 96.31 101 GLY A C 1
ATOM 800 O O . GLY A 1 101 ? -13.857 -11.316 3.582 1.00 96.31 101 GLY A O 1
ATOM 801 N N . ASP A 1 102 ? -13.963 -11.358 1.333 1.00 97.06 102 ASP A N 1
ATOM 802 C CA . ASP A 1 102 ? -12.622 -10.809 1.136 1.00 97.06 102 ASP A CA 1
ATOM 803 C C . ASP A 1 102 ? -12.541 -9.381 1.676 1.00 97.06 102 ASP A C 1
ATOM 805 O O . ASP A 1 102 ? -13.432 -8.554 1.462 1.00 97.06 102 ASP A O 1
ATOM 809 N N . ILE A 1 103 ? -11.438 -9.073 2.357 1.00 97.88 103 ILE A N 1
ATOM 810 C CA . ILE A 1 103 ? -11.169 -7.736 2.879 1.00 97.88 103 ILE A CA 1
ATOM 811 C C . ILE A 1 103 ? -10.168 -7.043 1.955 1.00 97.88 103 ILE A C 1
ATOM 813 O O . ILE A 1 103 ? -9.032 -7.483 1.789 1.00 97.88 103 ILE A O 1
ATOM 817 N N . ILE A 1 104 ? -10.588 -5.928 1.366 1.00 98.19 104 ILE A N 1
ATOM 818 C CA . ILE A 1 104 ? -9.829 -5.158 0.384 1.00 98.19 104 ILE A CA 1
ATOM 819 C C . ILE A 1 104 ? -9.430 -3.813 0.974 1.00 98.19 104 ILE A C 1
ATOM 821 O O . ILE A 1 104 ? -10.269 -3.045 1.443 1.00 98.19 104 ILE A O 1
ATOM 825 N N . TYR A 1 105 ? -8.144 -3.489 0.906 1.00 98.06 105 TYR A N 1
ATOM 826 C CA . TYR A 1 105 ? -7.627 -2.173 1.255 1.00 98.06 105 TYR A CA 1
ATOM 827 C C . TYR A 1 105 ? -7.473 -1.375 -0.039 1.00 98.06 105 TYR A C 1
ATOM 829 O O . TYR A 1 105 ? -6.670 -1.728 -0.908 1.00 98.06 105 TYR A O 1
ATOM 837 N N . ARG A 1 106 ? -8.231 -0.283 -0.175 1.00 98.00 106 ARG A N 1
ATOM 838 C CA . ARG A 1 106 ? -8.125 0.632 -1.322 1.00 98.00 106 ARG A CA 1
ATOM 839 C C . ARG A 1 106 ? -7.423 1.906 -0.891 1.00 98.00 106 ARG A C 1
ATOM 841 O O . ARG A 1 106 ? -7.876 2.599 0.018 1.00 98.00 106 ARG A O 1
ATOM 848 N N . LEU A 1 107 ? -6.299 2.210 -1.529 1.00 98.31 107 LEU A N 1
ATOM 849 C CA . LEU A 1 107 ? -5.444 3.342 -1.187 1.00 98.31 107 LEU A CA 1
ATOM 850 C C . LEU A 1 107 ? -5.474 4.374 -2.311 1.00 98.31 107 LEU A C 1
ATOM 852 O O . LEU A 1 107 ? -5.297 4.046 -3.483 1.00 98.31 107 LEU A O 1
ATOM 856 N N . TYR A 1 108 ? -5.607 5.639 -1.935 1.00 97.75 108 TYR A N 1
ATOM 857 C CA . TYR A 1 108 ? -5.663 6.770 -2.851 1.00 97.75 108 TYR A CA 1
ATOM 858 C C . TYR A 1 108 ? -4.586 7.786 -2.476 1.00 97.75 108 TYR A C 1
ATOM 860 O O . TYR A 1 108 ? -4.453 8.169 -1.311 1.00 97.75 108 TYR A O 1
ATOM 868 N N . SER A 1 109 ? -3.836 8.247 -3.472 1.00 96.38 109 SER A N 1
ATOM 869 C CA . SER A 1 109 ? -2.817 9.282 -3.323 1.00 96.38 109 SER A CA 1
ATOM 870 C C . SER A 1 109 ? -2.896 10.249 -4.491 1.00 96.38 109 SER A C 1
ATOM 872 O O . SER A 1 109 ? -3.159 9.827 -5.612 1.00 96.38 109 SER A O 1
ATOM 874 N N . ASP A 1 110 ? -2.585 11.518 -4.246 1.00 95.00 110 ASP A N 1
ATOM 875 C CA . ASP A 1 110 ? -2.624 12.571 -5.270 1.00 95.00 110 ASP A CA 1
ATOM 876 C C . ASP A 1 110 ? -1.593 12.361 -6.390 1.00 95.00 110 ASP A C 1
ATOM 878 O O . ASP A 1 110 ? -1.690 12.956 -7.458 1.00 95.00 110 ASP A O 1
ATOM 882 N N . ILE A 1 111 ? -0.590 11.507 -6.156 1.00 92.69 111 ILE A N 1
ATOM 883 C CA . ILE A 1 111 ? 0.413 11.134 -7.163 1.00 92.69 111 ILE A CA 1
ATOM 884 C C . ILE A 1 111 ? -0.011 9.938 -8.025 1.00 92.69 111 ILE A C 1
ATOM 886 O O . ILE A 1 111 ? 0.758 9.522 -8.891 1.00 92.69 111 ILE A O 1
ATOM 890 N N . TRP A 1 112 ? -1.178 9.344 -7.769 1.00 95.56 112 TRP A N 1
ATOM 891 C CA . TRP A 1 112 ? -1.689 8.205 -8.524 1.00 95.56 112 TRP A CA 1
ATOM 892 C C . TRP A 1 112 ? -2.936 8.588 -9.302 1.00 95.56 112 TRP A C 1
ATOM 894 O O . TRP A 1 112 ? -3.823 9.278 -8.811 1.00 95.56 112 TRP A O 1
ATOM 904 N N . THR A 1 113 ? -3.027 8.068 -10.518 1.00 95.50 113 THR A N 1
ATOM 905 C CA . THR A 1 113 ? -4.214 8.238 -11.371 1.00 95.50 113 THR A CA 1
ATOM 906 C C . THR A 1 113 ? -5.327 7.246 -11.033 1.00 95.50 113 THR A C 1
ATOM 908 O O . THR A 1 113 ? -6.484 7.469 -11.380 1.00 95.50 113 THR A O 1
ATOM 911 N N . ARG A 1 114 ? -4.985 6.145 -10.357 1.00 94.94 114 ARG A N 1
ATOM 912 C CA . ARG A 1 114 ? -5.886 5.062 -9.953 1.00 94.94 114 ARG A CA 1
ATOM 913 C C . ARG A 1 114 ? -5.535 4.585 -8.543 1.00 94.94 114 ARG A C 1
ATOM 915 O O . ARG A 1 114 ? -4.381 4.732 -8.136 1.00 94.94 114 ARG A O 1
ATOM 922 N N . PRO A 1 115 ? -6.496 4.019 -7.794 1.00 96.38 115 PRO A N 1
ATOM 923 C CA . PRO A 1 115 ? -6.208 3.476 -6.478 1.00 96.38 115 PRO A CA 1
ATOM 924 C C . PRO A 1 115 ? -5.269 2.272 -6.559 1.00 96.38 115 PRO A C 1
ATOM 926 O O . PRO A 1 115 ? -5.324 1.479 -7.501 1.00 96.38 115 PRO A O 1
ATOM 929 N N . LEU A 1 116 ? -4.445 2.116 -5.527 1.00 97.56 116 LEU A N 1
ATOM 930 C CA . LEU A 1 116 ? -3.759 0.861 -5.258 1.00 97.56 116 LEU A CA 1
ATOM 931 C C . LEU A 1 116 ? -4.720 -0.057 -4.498 1.00 97.56 116 LEU A C 1
ATOM 933 O O . LEU A 1 116 ? -5.284 0.350 -3.481 1.00 97.56 116 LEU A O 1
ATOM 937 N N . ILE A 1 117 ? -4.906 -1.275 -5.003 1.00 98.06 117 ILE A N 1
ATOM 938 C CA . ILE A 1 117 ? -5.840 -2.258 -4.452 1.00 98.06 117 ILE A CA 1
ATOM 939 C C . ILE A 1 117 ? -5.025 -3.394 -3.844 1.00 98.06 117 ILE A C 1
ATOM 941 O O . ILE A 1 117 ? -4.151 -3.958 -4.508 1.00 98.06 117 ILE A O 1
ATOM 945 N N . LEU A 1 118 ? -5.297 -3.699 -2.578 1.00 98.50 118 LEU A N 1
ATOM 946 C CA . LEU A 1 118 ? -4.633 -4.765 -1.844 1.00 98.50 118 LEU A CA 1
ATOM 947 C C . LEU A 1 118 ? -5.676 -5.714 -1.244 1.00 98.50 118 LEU A C 1
ATOM 949 O O . LEU A 1 118 ? -6.585 -5.256 -0.558 1.00 98.50 118 LEU A O 1
ATOM 953 N N . LEU A 1 119 ? -5.522 -7.017 -1.452 1.00 98.56 119 LEU A N 1
ATOM 954 C CA . LEU A 1 119 ? -6.278 -8.049 -0.744 1.00 98.56 119 LEU A CA 1
ATOM 955 C C . LEU A 1 119 ? -5.595 -8.352 0.588 1.00 98.56 119 LEU A C 1
ATOM 957 O O . LEU A 1 119 ? -4.391 -8.614 0.616 1.00 98.56 119 LEU A O 1
ATOM 961 N N . GLN A 1 120 ? -6.353 -8.372 1.677 1.00 98.19 120 GLN A N 1
ATOM 962 C CA . GLN A 1 120 ? -5.885 -8.916 2.942 1.00 98.19 120 GLN A CA 1
ATOM 963 C C . GLN A 1 120 ? -5.896 -10.444 2.879 1.00 98.19 120 GLN A C 1
ATOM 965 O O . GLN A 1 120 ? -6.951 -11.053 2.728 1.00 98.19 120 GLN A O 1
ATOM 970 N N . GLY A 1 121 ? -4.718 -11.060 2.993 1.00 97.19 121 GLY A N 1
ATOM 971 C CA . GLY A 1 121 ? -4.612 -12.514 3.117 1.00 97.19 121 GLY A CA 1
ATOM 972 C C . GLY A 1 121 ? -4.820 -12.976 4.552 1.00 97.19 121 GLY A C 1
ATOM 973 O O . GLY A 1 121 ? -5.599 -13.884 4.819 1.00 97.19 121 GLY A O 1
ATOM 974 N N . ASP A 1 122 ? -4.120 -12.320 5.472 1.00 95.62 122 ASP A N 1
ATOM 975 C CA . ASP A 1 122 ? -4.273 -12.468 6.914 1.00 95.62 122 ASP A CA 1
ATOM 976 C C . ASP A 1 122 ? -3.860 -11.155 7.609 1.00 95.62 122 ASP A C 1
ATOM 978 O O . ASP A 1 122 ? -3.692 -10.111 6.971 1.00 95.62 122 ASP A O 1
ATOM 982 N N . ASP A 1 123 ? -3.686 -11.179 8.929 1.00 94.00 123 ASP A N 1
ATOM 983 C CA . ASP A 1 123 ? -3.259 -10.005 9.698 1.00 94.00 123 ASP A CA 1
ATOM 984 C C . ASP A 1 123 ? -1.844 -9.510 9.350 1.00 94.00 123 ASP A C 1
ATOM 986 O O . ASP A 1 123 ? -1.478 -8.389 9.706 1.00 94.00 123 ASP A O 1
ATOM 990 N N . ASN A 1 124 ? -1.031 -10.325 8.677 1.00 97.12 124 ASN A N 1
ATOM 991 C CA . ASN A 1 124 ? 0.381 -10.094 8.402 1.00 97.12 124 ASN A CA 1
ATOM 992 C C . ASN A 1 124 ? 0.728 -9.952 6.916 1.00 97.12 124 ASN A C 1
ATOM 994 O O . ASN A 1 124 ? 1.830 -9.481 6.618 1.00 97.12 124 ASN A O 1
ATOM 998 N N . ILE A 1 125 ? -0.159 -10.317 5.991 1.00 97.69 125 ILE A N 1
ATOM 999 C CA . ILE A 1 125 ? 0.113 -10.264 4.554 1.00 97.69 125 ILE A CA 1
ATOM 1000 C C . ILE A 1 125 ? -0.981 -9.544 3.769 1.00 97.69 125 ILE A C 1
ATOM 1002 O O . ILE A 1 125 ? -2.175 -9.798 3.927 1.00 97.69 125 ILE A O 1
ATOM 1006 N N . LEU A 1 126 ? -0.545 -8.667 2.864 1.00 98.56 126 LEU A N 1
ATOM 1007 C CA . LEU A 1 126 ? -1.396 -8.045 1.852 1.00 98.56 126 LEU A CA 1
ATOM 1008 C C . LEU A 1 126 ? -0.882 -8.402 0.457 1.00 98.56 126 LEU A C 1
ATOM 1010 O O . LEU A 1 126 ? 0.322 -8.321 0.202 1.00 98.56 126 LEU A O 1
ATOM 1014 N N . PHE A 1 127 ? -1.781 -8.738 -0.459 1.00 98.31 127 PHE A N 1
ATOM 1015 C CA . PHE A 1 127 ? -1.466 -9.042 -1.853 1.00 98.31 127 PHE A CA 1
ATOM 1016 C C . PHE A 1 127 ? -1.887 -7.895 -2.761 1.00 98.31 127 PHE A C 1
ATOM 1018 O O . PHE A 1 127 ? -2.981 -7.366 -2.605 1.00 98.31 127 PHE A O 1
ATOM 1025 N N . PHE A 1 128 ? -1.056 -7.516 -3.730 1.00 98.06 128 PHE A N 1
ATOM 1026 C CA . PHE A 1 128 ? -1.470 -6.512 -4.709 1.00 98.06 128 PHE A CA 1
ATOM 1027 C C . PHE A 1 128 ? -2.435 -7.110 -5.730 1.00 98.06 128 PHE A C 1
ATOM 1029 O O . PHE A 1 128 ? -2.268 -8.248 -6.174 1.00 98.06 128 PHE A O 1
ATOM 1036 N N . MET A 1 129 ? -3.399 -6.296 -6.144 1.00 97.31 129 MET A N 1
ATOM 1037 C CA . MET A 1 129 ? -4.359 -6.630 -7.187 1.00 97.31 129 MET A CA 1
ATOM 1038 C C . MET A 1 129 ? -4.259 -5.646 -8.348 1.00 97.31 129 MET A C 1
ATOM 1040 O O . MET A 1 129 ? -3.903 -4.472 -8.176 1.00 97.31 129 MET A O 1
ATOM 1044 N N . ASP A 1 130 ? -4.602 -6.123 -9.538 1.00 94.31 130 ASP A N 1
ATOM 1045 C CA . ASP A 1 130 ? -4.852 -5.253 -10.677 1.00 94.31 130 ASP A CA 1
ATOM 1046 C C . ASP A 1 130 ? -6.235 -4.583 -10.595 1.00 94.31 130 ASP A C 1
ATOM 1048 O O . ASP A 1 130 ? -6.998 -4.762 -9.642 1.00 94.31 130 ASP A O 1
ATOM 1052 N N . ALA A 1 131 ? -6.550 -3.762 -11.598 1.00 89.56 131 ALA A N 1
ATOM 1053 C CA . ALA A 1 131 ? -7.819 -3.040 -11.664 1.00 89.56 131 ALA A CA 1
ATOM 1054 C C . ALA A 1 131 ? -9.042 -3.955 -11.864 1.00 89.56 131 ALA A C 1
ATOM 1056 O O . ALA A 1 131 ? -10.156 -3.531 -11.565 1.00 89.56 131 ALA A O 1
ATOM 1057 N N . ASP A 1 132 ? -8.836 -5.188 -12.334 1.00 91.56 132 ASP A N 1
ATOM 1058 C CA . ASP A 1 132 ? -9.890 -6.184 -12.544 1.00 91.56 132 ASP A CA 1
ATOM 1059 C C . ASP A 1 132 ? -10.108 -7.055 -11.295 1.00 91.56 132 ASP A C 1
ATOM 1061 O O . ASP A 1 132 ? -10.909 -7.988 -11.315 1.00 91.56 132 ASP A O 1
ATOM 1065 N N . GLY A 1 133 ? -9.374 -6.784 -10.211 1.00 91.44 133 GLY A N 1
ATOM 1066 C CA . GLY A 1 133 ? -9.433 -7.562 -8.981 1.00 91.44 133 GLY A CA 1
ATOM 1067 C C . GLY A 1 133 ? -8.694 -8.900 -9.063 1.00 91.44 133 GLY A C 1
ATOM 1068 O O . GLY A 1 133 ? -8.964 -9.802 -8.273 1.00 91.44 133 GLY A O 1
ATOM 1069 N N . ARG A 1 134 ? -7.757 -9.064 -10.000 1.00 95.25 134 ARG A N 1
ATOM 1070 C CA . ARG A 1 134 ? -6.918 -10.265 -10.084 1.00 95.25 134 ARG A CA 1
ATOM 1071 C C . ARG A 1 134 ? -5.636 -10.053 -9.292 1.00 95.25 134 ARG A C 1
ATOM 1073 O O . ARG A 1 134 ? -5.049 -8.972 -9.318 1.00 95.25 134 ARG A O 1
ATOM 1080 N N . LEU A 1 135 ? -5.185 -11.097 -8.597 1.00 96.38 135 LEU A N 1
ATOM 1081 C CA . LEU A 1 135 ? -3.906 -11.071 -7.891 1.00 96.38 135 LEU A CA 1
ATOM 1082 C C . LEU A 1 135 ? -2.756 -10.883 -8.880 1.00 96.38 135 LEU A C 1
ATOM 1084 O O . LEU A 1 135 ? -2.653 -11.603 -9.876 1.00 96.38 135 LEU A O 1
ATOM 1088 N N . LEU A 1 136 ? -1.867 -9.943 -8.575 1.00 95.38 136 LEU A N 1
ATOM 1089 C CA . LEU A 1 136 ? -0.623 -9.787 -9.313 1.00 95.38 136 LEU A CA 1
ATOM 1090 C C . LEU A 1 136 ? 0.363 -10.881 -8.889 1.00 95.38 136 LEU A C 1
ATOM 1092 O O . LEU A 1 136 ? 0.527 -11.172 -7.703 1.00 95.38 136 LEU A O 1
ATOM 1096 N N . VAL A 1 137 ? 1.040 -11.481 -9.867 1.00 91.88 137 VAL A N 1
ATOM 1097 C CA . VAL A 1 137 ? 2.020 -12.551 -9.644 1.00 91.88 137 VAL A CA 1
ATOM 1098 C C . VAL A 1 137 ? 3.416 -12.011 -9.907 1.00 91.88 137 VAL A C 1
ATOM 1100 O O . VAL A 1 137 ? 3.649 -11.304 -10.882 1.00 91.88 137 VAL A O 1
ATOM 1103 N N . GLY A 1 138 ? 4.329 -12.296 -8.979 1.00 88.38 138 GLY A N 1
ATOM 1104 C CA . GLY A 1 138 ? 5.710 -11.839 -9.054 1.00 88.38 138 GLY A CA 1
ATOM 1105 C C . GLY A 1 138 ? 6.516 -12.530 -10.152 1.00 88.38 138 GLY A C 1
ATOM 1106 O O . GLY A 1 138 ? 6.006 -13.326 -10.936 1.00 88.38 138 GLY A O 1
ATOM 1107 N N . ASN A 1 139 ? 7.812 -12.254 -10.158 1.00 86.25 139 ASN A N 1
ATOM 1108 C CA . ASN A 1 139 ? 8.792 -12.925 -11.004 1.00 86.25 139 ASN A CA 1
ATOM 1109 C C . ASN A 1 139 ? 9.914 -13.530 -10.144 1.00 86.25 139 ASN A C 1
ATOM 1111 O O . ASN A 1 139 ? 9.807 -13.589 -8.920 1.00 86.25 139 ASN A O 1
ATOM 1115 N N . GLU A 1 140 ? 11.001 -13.969 -10.780 1.00 87.94 140 GLU A N 1
ATOM 1116 C CA . GLU A 1 140 ? 12.163 -14.558 -10.098 1.00 87.94 140 GLU A CA 1
ATOM 1117 C C . GLU A 1 140 ? 12.814 -13.628 -9.051 1.00 87.94 140 GLU A C 1
ATOM 1119 O O . GLU A 1 140 ? 13.454 -14.104 -8.116 1.00 87.94 140 GLU A O 1
ATOM 1124 N N . ASN A 1 141 ? 12.635 -12.307 -9.182 1.00 85.56 141 ASN A N 1
ATOM 1125 C CA . ASN A 1 141 ? 13.340 -11.298 -8.392 1.00 85.56 141 ASN A CA 1
ATOM 1126 C C . ASN A 1 141 ? 12.447 -10.595 -7.357 1.00 85.56 141 ASN A C 1
ATOM 1128 O O . ASN A 1 141 ? 12.941 -10.161 -6.311 1.00 85.56 141 ASN A O 1
ATOM 1132 N N . PHE A 1 142 ? 11.150 -10.435 -7.640 1.00 91.19 142 PHE A N 1
ATOM 1133 C CA . PHE A 1 142 ? 10.230 -9.622 -6.838 1.00 91.19 142 PHE A CA 1
ATOM 1134 C C . PHE A 1 142 ? 8.834 -10.241 -6.750 1.00 91.19 142 PHE A C 1
ATOM 1136 O O . PHE A 1 142 ? 8.353 -10.852 -7.700 1.00 91.19 142 PHE A O 1
ATOM 1143 N N . SER A 1 143 ? 8.155 -10.017 -5.625 1.00 93.25 143 SER A N 1
ATOM 1144 C CA . SER A 1 143 ? 6.789 -10.482 -5.371 1.00 93.25 143 SER A CA 1
ATOM 1145 C C . SER A 1 143 ? 5.784 -9.326 -5.371 1.00 93.25 143 SER A C 1
ATOM 1147 O O . SER A 1 143 ? 6.151 -8.156 -5.359 1.00 93.25 143 SER A O 1
ATOM 1149 N N . TYR A 1 144 ? 4.491 -9.642 -5.340 1.00 96.75 144 TYR A N 1
ATOM 1150 C CA . TYR A 1 144 ? 3.408 -8.670 -5.149 1.00 96.75 144 TYR A CA 1
ATOM 1151 C C . TYR A 1 144 ? 2.756 -8.839 -3.778 1.00 96.75 144 TYR A C 1
ATOM 1153 O O . TYR A 1 144 ? 1.544 -8.993 -3.645 1.00 96.75 144 TYR A O 1
ATOM 1161 N N . THR A 1 145 ? 3.592 -8.813 -2.741 1.00 97.25 145 THR A N 1
ATOM 1162 C CA . THR A 1 145 ? 3.183 -9.006 -1.345 1.00 97.25 145 THR A CA 1
ATOM 1163 C C . THR A 1 145 ? 3.752 -7.910 -0.454 1.00 97.25 145 THR A C 1
ATOM 1165 O O . THR A 1 145 ? 4.937 -7.577 -0.564 1.00 97.25 145 THR A O 1
ATOM 1168 N N . LEU A 1 146 ? 2.953 -7.411 0.483 1.00 98.12 146 LEU A N 1
ATOM 1169 C CA . LEU A 1 146 ? 3.425 -6.629 1.618 1.00 98.12 146 LEU A CA 1
ATOM 1170 C C . LEU A 1 146 ? 3.382 -7.482 2.881 1.00 98.12 146 LEU A C 1
ATOM 1172 O O . LEU A 1 146 ? 2.363 -8.094 3.179 1.00 98.12 146 LEU A O 1
ATOM 1176 N N . ASN A 1 147 ? 4.474 -7.473 3.636 1.00 97.75 147 ASN A N 1
ATOM 1177 C CA . ASN A 1 147 ? 4.585 -8.166 4.912 1.00 97.75 147 ASN A CA 1
ATOM 1178 C C . ASN A 1 147 ? 4.476 -7.163 6.054 1.00 97.75 147 ASN A C 1
ATOM 1180 O O . ASN A 1 147 ? 5.095 -6.091 6.010 1.00 97.75 147 ASN A O 1
ATOM 1184 N N . ARG A 1 148 ? 3.730 -7.528 7.091 1.00 96.94 148 ARG A N 1
ATOM 1185 C CA . ARG A 1 148 ? 3.587 -6.726 8.297 1.00 96.94 148 ARG A CA 1
ATOM 1186 C C . ARG A 1 148 ? 4.896 -6.663 9.066 1.00 96.94 148 ARG A C 1
ATOM 1188 O O . ARG A 1 148 ? 5.680 -7.611 9.107 1.00 96.94 148 ARG A O 1
ATOM 1195 N N . LYS A 1 149 ? 5.119 -5.525 9.709 1.00 95.44 149 LYS A N 1
ATOM 1196 C CA . LYS A 1 149 ? 6.173 -5.318 10.697 1.00 95.44 149 LYS A CA 1
ATOM 1197 C C . LYS A 1 149 ? 5.556 -5.038 12.052 1.00 95.44 149 LYS A C 1
ATOM 1199 O O . LYS A 1 149 ? 4.521 -4.390 12.163 1.00 95.44 149 LYS A O 1
ATOM 1204 N N . GLU A 1 150 ? 6.244 -5.486 13.093 1.00 92.19 150 GLU A N 1
ATOM 1205 C CA . GLU A 1 150 ? 5.830 -5.257 14.481 1.00 92.19 150 GLU A CA 1
ATOM 1206 C C . GLU A 1 150 ? 5.907 -3.780 14.890 1.00 92.19 150 GLU A C 1
ATOM 1208 O O . GLU A 1 150 ? 5.189 -3.331 15.788 1.00 92.19 150 GLU A O 1
ATOM 1213 N N . LYS A 1 151 ? 6.812 -3.026 14.258 1.00 91.38 151 LYS A N 1
ATOM 1214 C CA . LYS A 1 151 ? 7.090 -1.628 14.579 1.00 91.38 151 LYS A CA 1
ATOM 1215 C C . LYS A 1 151 ? 7.550 -0.845 13.360 1.00 91.38 151 LYS A C 1
ATOM 1217 O O . LYS A 1 151 ? 8.102 -1.413 12.417 1.00 91.38 151 LYS A O 1
ATOM 1222 N N . GLU A 1 152 ? 7.351 0.468 13.431 1.00 90.50 152 GLU A N 1
ATOM 1223 C CA . GLU A 1 152 ? 7.944 1.409 12.485 1.00 90.50 152 GLU A CA 1
ATOM 1224 C C . GLU A 1 152 ? 9.479 1.321 12.548 1.00 90.50 152 GLU A C 1
ATOM 1226 O O . GLU A 1 152 ? 10.054 1.059 13.611 1.00 90.50 152 GLU A O 1
ATOM 1231 N N . TYR A 1 153 ? 10.157 1.581 11.428 1.00 85.69 153 TYR A N 1
ATOM 1232 C CA . TYR A 1 153 ? 11.595 1.837 11.452 1.00 85.69 153 TYR A CA 1
ATOM 1233 C C . TYR A 1 153 ? 11.914 3.045 12.344 1.00 85.69 153 TYR A C 1
ATOM 1235 O O . TYR A 1 153 ? 11.155 4.021 12.335 1.00 85.69 153 TYR A O 1
ATOM 1243 N N . PRO A 1 154 ? 13.033 3.008 13.095 1.00 82.62 154 PRO A N 1
ATOM 1244 C CA . PRO A 1 154 ? 13.457 4.164 13.868 1.00 82.62 154 PRO A CA 1
ATOM 1245 C C . PRO A 1 154 ? 13.684 5.364 12.934 1.00 82.62 154 PRO A C 1
ATOM 1247 O O . PRO A 1 154 ? 14.063 5.172 11.770 1.00 82.62 154 PRO A O 1
ATOM 1250 N N . PRO A 1 155 ? 13.462 6.599 13.414 1.00 71.75 155 PRO A N 1
ATOM 1251 C CA . PRO A 1 155 ? 13.902 7.789 12.701 1.00 71.75 155 PRO A CA 1
ATOM 1252 C C . PRO A 1 155 ? 15.394 7.678 12.371 1.00 71.75 155 PRO A C 1
ATOM 1254 O O . PRO A 1 155 ? 16.182 7.201 13.186 1.00 71.75 155 PRO A O 1
ATOM 1257 N N . ILE A 1 156 ? 15.777 8.085 11.162 1.00 69.81 156 ILE A N 1
ATOM 1258 C CA . ILE A 1 156 ? 17.191 8.204 10.808 1.00 69.81 156 ILE A CA 1
ATOM 1259 C C . ILE A 1 156 ? 17.644 9.577 11.304 1.00 69.81 156 ILE A C 1
ATOM 1261 O O . ILE A 1 156 ? 17.297 10.590 10.691 1.00 69.81 156 ILE A O 1
ATOM 1265 N N . ASP A 1 157 ? 18.381 9.596 12.414 1.00 63.69 157 ASP A N 1
ATOM 1266 C CA . ASP A 1 157 ? 19.048 10.802 12.907 1.00 63.69 157 ASP A CA 1
ATOM 1267 C C . ASP A 1 157 ? 20.130 11.253 11.913 1.00 63.69 157 ASP A C 1
ATOM 1269 O O . ASP A 1 157 ? 20.724 10.439 11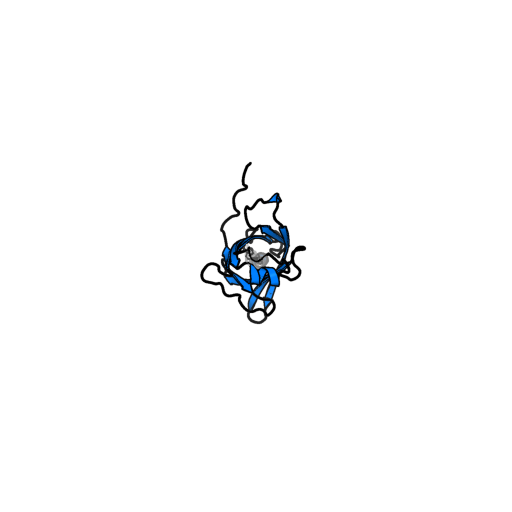.199 1.00 63.69 157 ASP A O 1
ATOM 1273 N N . ARG A 1 158 ? 20.318 12.573 11.817 1.00 59.34 158 ARG A N 1
ATOM 1274 C CA . ARG A 1 158 ? 21.263 13.207 10.887 1.00 59.34 158 ARG A CA 1
ATOM 1275 C C . ARG A 1 158 ? 22.700 13.133 11.372 1.00 59.34 158 ARG A C 1
ATOM 1277 O O . ARG A 1 158 ? 22.915 13.357 12.582 1.00 59.34 158 ARG A O 1
#

Foldseek 3Di:
DDDPPDPPPPVVPPPPPPPVPPVPPPQPPFFWKKWFKAQCPPVCVQFVVPDDPPRGIWIWIKTFGADRPPRFTDKMWIDTPPDARVPTFIWGWHWDQDPVRWIWIWIDGPSGPGTWIWTDPDSFKIFTAGPVRHTDAGDPPGGRMMGTDPDDDDHDDD